Protein AF-A0A523YKT2-F1 (afdb_monomer_lite)

Secondary structure (DSSP, 8-state):
------SSHHHHHHHHHTTS-S-----HHHHHHHHHHTTTT-----S-SS---------TT-HHHHHHHHHHHHHHHHSSHHHHHHIIIIIIHHHHHHH--

pLDDT: mean 92.8, std 6.34, range [53.84, 98.31]

Sequence (101 aa):
ATLRLFKSEAEGALQVANGLADAFIYDEPQVRVNAAKYKDTTIGLFEPLTYEPLAWAIRKGDPDFLNFLNNFLRQVRGDGRWDQLKQKWFVDFVEEMAKKQ

Foldseek 3Di:
DDDDDDPDPVVQLVCQLVVVDVDDDDDQLSLLLSCLQSVVRDHRDRDDPDDDDDDDDDDPPCVVVVVVVVVVVVVCVVPCVVVVVCCVVRPVVSVVSSPPD

Radius of gyration: 17.58 Å; chains: 1; bounding box: 47×23×46 Å

Structure (mmCIF, N/CA/C/O backbone):
data_AF-A0A523YKT2-F1
#
_entry.id   AF-A0A523YKT2-F1
#
loop_
_atom_site.group_PDB
_atom_site.id
_atom_site.type_symbol
_atom_site.label_atom_id
_atom_site.label_alt_id
_atom_site.label_comp_id
_atom_site.label_asym_id
_atom_site.label_entity_id
_atom_site.label_seq_id
_atom_site.pdbx_PDB_ins_code
_atom_site.Cartn_x
_atom_site.Cartn_y
_atom_site.Cartn_z
_atom_site.occupancy
_atom_site.B_iso_or_equiv
_atom_site.auth_seq_id
_atom_site.auth_comp_id
_atom_site.auth_asym_id
_atom_site.auth_atom_id
_atom_site.pdbx_PDB_model_num
ATOM 1 N N . ALA A 1 1 ? 23.687 -6.352 0.428 1.00 74.06 1 ALA A N 1
ATOM 2 C CA . ALA A 1 1 ? 22.777 -5.454 -0.310 1.00 74.06 1 ALA A CA 1
ATOM 3 C C . ALA A 1 1 ? 23.079 -4.012 0.081 1.00 74.06 1 ALA A C 1
ATOM 5 O O . ALA A 1 1 ? 23.413 -3.783 1.240 1.00 74.06 1 ALA A O 1
ATOM 6 N N . THR A 1 2 ? 22.975 -3.068 -0.855 1.00 91.81 2 THR A N 1
ATOM 7 C CA . THR A 1 2 ? 23.144 -1.626 -0.599 1.00 91.81 2 THR A CA 1
ATOM 8 C C . THR A 1 2 ? 21.771 -0.961 -0.621 1.00 91.81 2 THR A C 1
ATOM 10 O O . THR A 1 2 ? 21.062 -1.071 -1.616 1.00 91.81 2 THR A O 1
ATOM 13 N N . LEU A 1 3 ? 21.382 -0.289 0.466 1.00 94.00 3 LEU A N 1
ATOM 14 C CA . LEU A 1 3 ? 20.072 0.359 0.585 1.00 94.00 3 LEU A CA 1
ATOM 15 C C . LEU A 1 3 ? 20.113 1.790 0.032 1.00 94.00 3 LEU A C 1
ATOM 17 O O . LEU A 1 3 ? 20.988 2.574 0.399 1.00 94.00 3 LEU A O 1
ATOM 21 N N . ARG A 1 4 ? 19.139 2.144 -0.814 1.00 94.00 4 ARG A N 1
ATOM 22 C CA . ARG A 1 4 ? 18.930 3.507 -1.326 1.00 94.00 4 ARG A CA 1
ATOM 23 C C . ARG A 1 4 ? 17.506 3.946 -0.999 1.00 94.00 4 ARG A C 1
ATOM 25 O O . ARG A 1 4 ? 16.560 3.236 -1.321 1.00 94.00 4 ARG A O 1
ATOM 32 N N . LEU A 1 5 ? 17.371 5.101 -0.350 1.00 94.81 5 LEU A N 1
ATOM 33 C CA . LEU A 1 5 ? 16.080 5.672 0.028 1.00 94.81 5 LEU A CA 1
ATOM 34 C C . LEU A 1 5 ? 15.707 6.799 -0.932 1.00 94.81 5 LEU A C 1
ATOM 36 O O . LEU A 1 5 ? 16.554 7.613 -1.300 1.00 94.81 5 LEU A O 1
ATOM 40 N N . PHE A 1 6 ? 14.431 6.853 -1.294 1.00 94.06 6 PHE A N 1
ATOM 41 C CA . PHE A 1 6 ? 13.866 7.850 -2.199 1.00 94.06 6 PHE A CA 1
ATOM 42 C C . PHE A 1 6 ? 12.716 8.577 -1.519 1.00 94.06 6 PHE A C 1
ATOM 44 O O . PHE A 1 6 ? 12.120 8.067 -0.569 1.00 94.06 6 PHE A O 1
ATOM 51 N N . LYS A 1 7 ? 12.420 9.790 -1.990 1.00 91.81 7 LYS A N 1
ATOM 52 C CA . LYS A 1 7 ? 11.328 10.591 -1.427 1.00 91.81 7 LYS A CA 1
ATOM 53 C C . LYS A 1 7 ? 9.972 10.151 -1.957 1.00 91.81 7 LYS A C 1
ATOM 55 O O . LYS A 1 7 ? 8.972 10.344 -1.274 1.00 91.81 7 LYS A O 1
ATOM 60 N N . SER A 1 8 ? 9.941 9.581 -3.159 1.00 92.38 8 SER A N 1
ATOM 61 C CA . SER A 1 8 ? 8.728 9.034 -3.754 1.00 92.38 8 SER A CA 1
ATOM 62 C C . SER A 1 8 ? 8.918 7.591 -4.203 1.00 92.38 8 SER A C 1
ATOM 64 O O . SER A 1 8 ? 10.006 7.164 -4.590 1.00 92.38 8 SER A O 1
ATOM 66 N N . GLU A 1 9 ? 7.812 6.857 -4.190 1.00 90.94 9 GLU A N 1
ATOM 67 C CA . GLU A 1 9 ? 7.692 5.515 -4.757 1.00 90.94 9 GLU A CA 1
ATOM 68 C C . GLU A 1 9 ? 8.141 5.480 -6.228 1.00 90.94 9 GLU A C 1
ATOM 70 O O . GLU A 1 9 ? 8.944 4.632 -6.615 1.00 90.94 9 GLU A O 1
ATOM 75 N N . ALA A 1 10 ? 7.692 6.452 -7.032 1.00 90.81 10 ALA A N 1
ATOM 76 C CA . ALA A 1 10 ? 7.997 6.521 -8.459 1.00 90.81 10 ALA A CA 1
ATOM 77 C C . ALA A 1 10 ? 9.503 6.664 -8.743 1.00 90.81 10 ALA A C 1
ATOM 79 O O . ALA A 1 10 ? 10.015 6.026 -9.662 1.00 90.81 10 ALA A O 1
ATOM 80 N N . GLU A 1 11 ? 10.224 7.468 -7.952 1.00 94.12 11 GLU A N 1
ATOM 81 C CA . GLU A 1 11 ? 11.685 7.594 -8.053 1.00 94.12 11 GLU A CA 1
ATOM 82 C C . GLU A 1 11 ? 12.396 6.267 -7.763 1.00 94.12 11 GLU A C 1
ATOM 84 O O . GLU A 1 11 ? 13.357 5.924 -8.456 1.00 94.12 11 GLU A O 1
ATOM 89 N N . GLY A 1 12 ? 11.916 5.524 -6.759 1.00 95.75 12 GLY A N 1
ATOM 90 C CA . GLY A 1 12 ? 12.452 4.216 -6.388 1.00 95.75 12 GLY A CA 1
ATOM 91 C C . GLY A 1 12 ? 12.224 3.167 -7.475 1.00 95.75 12 GLY A C 1
ATOM 92 O O . GLY A 1 12 ? 13.178 2.529 -7.921 1.00 95.75 12 GLY A O 1
ATOM 93 N N . ALA A 1 13 ? 10.988 3.048 -7.966 1.00 95.06 13 ALA A N 1
ATOM 94 C CA . ALA A 1 13 ? 10.633 2.118 -9.037 1.00 95.06 13 ALA A CA 1
ATOM 95 C C . ALA A 1 13 ? 11.417 2.389 -10.336 1.00 95.06 13 ALA A C 1
ATOM 97 O O . ALA A 1 13 ? 11.874 1.454 -10.995 1.00 95.06 13 ALA A O 1
ATOM 98 N N . LEU A 1 14 ? 11.655 3.666 -10.671 1.00 95.62 14 LEU A N 1
ATOM 99 C CA . LEU A 1 14 ? 12.454 4.056 -11.838 1.00 95.62 14 LEU A CA 1
ATOM 100 C C . LEU A 1 14 ? 13.908 3.575 -11.776 1.00 95.62 14 LEU A C 1
ATOM 102 O O . LEU A 1 14 ? 14.513 3.368 -12.826 1.00 95.62 14 LEU A O 1
ATOM 106 N N . GLN A 1 15 ? 14.492 3.390 -10.586 1.00 96.94 15 GLN A N 1
ATOM 107 C CA . GLN A 1 15 ? 15.853 2.851 -10.500 1.00 96.94 15 GLN A CA 1
ATOM 108 C C . GLN A 1 15 ? 15.916 1.423 -11.034 1.00 96.94 15 GLN A C 1
ATOM 110 O O . GLN A 1 15 ? 16.843 1.099 -11.768 1.00 96.94 15 GLN A O 1
ATOM 115 N N . VAL A 1 16 ? 14.928 0.590 -10.703 1.00 96.62 16 VAL A N 1
ATOM 116 C CA . VAL A 1 16 ? 14.866 -0.796 -11.188 1.00 96.62 16 VAL A CA 1
ATOM 117 C C . VAL A 1 16 ? 14.524 -0.819 -12.671 1.00 96.62 16 VAL A C 1
ATOM 119 O O . VAL A 1 16 ? 15.213 -1.476 -13.444 1.00 96.62 16 VAL A O 1
ATOM 122 N N . ALA A 1 17 ? 13.534 -0.027 -13.092 1.00 96.19 17 ALA A N 1
ATOM 123 C CA . ALA A 1 17 ? 13.119 0.042 -14.493 1.00 96.19 17 ALA A CA 1
ATOM 124 C C . ALA A 1 17 ? 14.249 0.468 -15.448 1.00 96.19 17 ALA A C 1
ATOM 126 O O . ALA A 1 17 ? 14.265 0.036 -16.598 1.00 96.19 17 ALA A O 1
ATOM 127 N N . ASN A 1 18 ? 15.198 1.281 -14.966 1.00 96.75 18 ASN A N 1
ATOM 128 C CA . ASN A 1 18 ? 16.375 1.727 -15.716 1.00 96.75 18 ASN A CA 1
ATOM 129 C C . ASN A 1 18 ? 17.629 0.858 -15.481 1.00 96.75 18 ASN A C 1
ATOM 131 O O . ASN A 1 18 ? 18.708 1.221 -15.949 1.00 96.75 18 ASN A O 1
ATOM 135 N N . GLY A 1 19 ? 17.532 -0.243 -14.728 1.00 96.25 19 GLY A N 1
ATOM 136 C CA . GLY A 1 19 ? 18.665 -1.131 -14.428 1.00 96.25 19 GLY A CA 1
ATOM 137 C C . GLY A 1 19 ? 19.716 -0.543 -13.474 1.00 96.25 19 GLY A C 1
ATOM 138 O O . GLY A 1 19 ? 20.845 -1.020 -13.426 1.00 96.25 19 GLY A O 1
ATOM 139 N N . LEU A 1 20 ? 19.370 0.502 -12.718 1.00 96.69 20 LEU A N 1
ATOM 140 C CA . LEU A 1 20 ? 20.239 1.165 -11.734 1.00 96.69 20 LEU A CA 1
ATOM 141 C C . LEU A 1 20 ? 20.146 0.550 -10.325 1.00 96.69 20 LEU A C 1
ATOM 143 O O . LEU A 1 20 ? 20.919 0.922 -9.437 1.00 96.69 20 LEU A O 1
ATOM 147 N N . ALA A 1 21 ? 19.172 -0.329 -10.094 1.00 96.81 21 ALA A N 1
ATOM 148 C CA . ALA A 1 21 ? 18.989 -1.093 -8.865 1.00 96.81 21 ALA A CA 1
ATOM 149 C C . ALA A 1 21 ? 18.423 -2.480 -9.187 1.00 96.81 21 ALA A C 1
ATOM 151 O O . ALA A 1 21 ? 17.650 -2.623 -10.131 1.00 96.81 21 ALA A O 1
ATOM 152 N N . ASP A 1 22 ? 18.765 -3.478 -8.371 1.00 96.25 22 ASP A N 1
ATOM 153 C CA . ASP A 1 22 ? 18.319 -4.862 -8.582 1.00 96.25 22 ASP A CA 1
ATOM 154 C C . ASP A 1 22 ? 16.858 -5.092 -8.163 1.00 96.25 22 ASP A C 1
ATOM 156 O O . ASP A 1 22 ? 16.171 -5.938 -8.729 1.00 96.25 22 ASP A O 1
ATOM 160 N N . ALA A 1 23 ? 16.378 -4.361 -7.150 1.00 95.62 23 ALA A 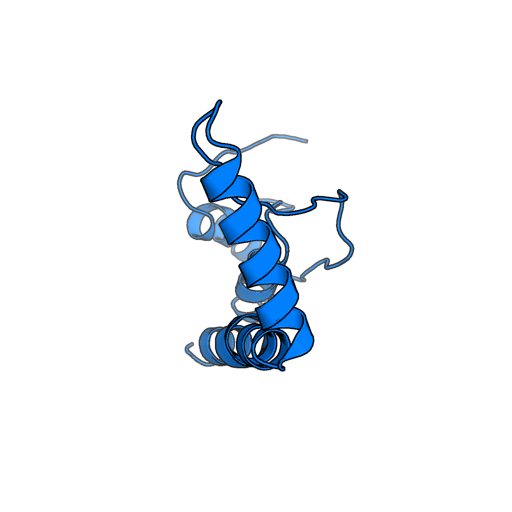N 1
ATOM 161 C CA . ALA A 1 23 ? 15.036 -4.525 -6.598 1.00 95.62 23 ALA A CA 1
ATOM 162 C C . ALA A 1 23 ? 14.507 -3.241 -5.946 1.00 95.62 23 ALA A C 1
ATOM 164 O O . ALA A 1 23 ? 15.266 -2.409 -5.442 1.00 95.62 23 ALA A O 1
ATOM 165 N N . PHE A 1 24 ? 13.180 -3.126 -5.917 1.00 95.62 24 PHE A N 1
ATOM 166 C CA . PHE A 1 24 ? 12.421 -2.093 -5.220 1.00 95.62 24 PHE A CA 1
ATOM 167 C C . PHE A 1 24 ? 11.415 -2.788 -4.298 1.00 95.62 24 PHE A C 1
ATOM 169 O O . PHE A 1 24 ? 10.708 -3.692 -4.735 1.00 95.62 24 PHE A O 1
ATOM 176 N N . ILE A 1 25 ? 11.388 -2.393 -3.024 1.00 94.81 25 ILE A N 1
ATOM 177 C CA . ILE A 1 25 ? 10.511 -2.973 -1.999 1.00 94.81 25 ILE A CA 1
ATOM 178 C C . ILE A 1 25 ? 9.522 -1.897 -1.565 1.00 94.81 25 ILE A C 1
ATOM 180 O O . ILE A 1 25 ? 9.937 -0.805 -1.168 1.00 94.81 25 ILE A O 1
ATOM 184 N N . TYR A 1 26 ? 8.232 -2.212 -1.652 1.00 94.50 26 TYR A N 1
ATOM 185 C CA . TYR A 1 26 ? 7.138 -1.325 -1.270 1.00 94.50 26 TYR A CA 1
ATOM 186 C C . TYR A 1 26 ? 5.841 -2.119 -1.069 1.00 94.50 26 TYR A C 1
ATOM 188 O O . TYR A 1 26 ? 5.803 -3.317 -1.358 1.00 94.50 26 TYR A O 1
ATOM 196 N N . ASP A 1 27 ? 4.788 -1.439 -0.620 1.00 92.56 27 ASP A N 1
ATOM 197 C CA . ASP A 1 27 ? 3.440 -1.992 -0.489 1.00 92.56 27 ASP A CA 1
ATOM 198 C C . ASP A 1 27 ? 2.953 -2.604 -1.817 1.00 92.56 27 ASP A C 1
ATOM 200 O O . ASP A 1 27 ? 3.143 -2.048 -2.905 1.00 92.56 27 ASP A O 1
ATOM 204 N N . GLU A 1 28 ? 2.310 -3.769 -1.729 1.00 91.50 28 GLU A N 1
ATOM 205 C CA . GLU A 1 28 ? 1.970 -4.601 -2.890 1.00 91.50 28 GLU A CA 1
ATOM 206 C C . GLU A 1 28 ? 1.138 -3.890 -3.978 1.00 91.50 28 GLU A C 1
ATOM 208 O O . GLU A 1 28 ? 1.490 -4.037 -5.155 1.00 91.50 28 GLU A O 1
ATOM 213 N N . PRO A 1 29 ? 0.099 -3.088 -3.664 1.00 88.31 29 PRO A N 1
ATOM 214 C CA . PRO A 1 29 ? -0.711 -2.450 -4.704 1.00 88.31 29 PRO A CA 1
ATOM 215 C C . PRO A 1 29 ? 0.117 -1.533 -5.614 1.00 88.31 29 PRO A C 1
ATOM 217 O O . PRO A 1 29 ? -0.072 -1.491 -6.829 1.00 88.31 29 PRO A O 1
ATOM 220 N N . GLN A 1 30 ? 1.086 -0.833 -5.039 1.00 89.88 30 GLN A N 1
ATOM 221 C CA . GLN A 1 30 ? 2.009 0.053 -5.732 1.00 89.88 30 GLN A CA 1
ATOM 222 C C . GLN A 1 30 ? 3.035 -0.739 -6.542 1.00 89.88 30 GLN A C 1
ATOM 224 O O . GLN A 1 30 ? 3.354 -0.367 -7.673 1.00 89.88 30 GLN A O 1
ATOM 229 N N . VAL A 1 31 ? 3.520 -1.870 -6.019 1.00 92.94 31 VAL A N 1
ATOM 230 C CA . VAL A 1 31 ? 4.352 -2.800 -6.800 1.00 92.94 31 VAL A CA 1
ATOM 231 C C . VAL A 1 31 ? 3.585 -3.279 -8.034 1.00 92.94 31 VAL A C 1
ATOM 233 O O . VAL A 1 31 ? 4.149 -3.296 -9.126 1.00 92.94 31 VAL A O 1
ATOM 236 N N . ARG A 1 32 ? 2.288 -3.583 -7.909 1.00 91.19 32 ARG A N 1
ATOM 237 C CA . ARG A 1 32 ? 1.430 -3.974 -9.036 1.00 91.19 32 ARG A CA 1
ATOM 238 C C . ARG A 1 32 ? 1.274 -2.864 -10.072 1.00 91.19 32 ARG A C 1
ATOM 240 O O . ARG A 1 32 ? 1.413 -3.136 -11.263 1.00 91.19 32 ARG A O 1
ATOM 247 N N . VAL A 1 33 ? 1.051 -1.624 -9.636 1.00 89.94 33 VAL A N 1
ATOM 248 C CA . VAL A 1 33 ? 0.985 -0.459 -10.535 1.00 89.94 33 VAL A CA 1
ATOM 249 C C . VAL A 1 33 ? 2.314 -0.256 -11.271 1.00 89.94 33 VAL A C 1
ATOM 251 O O . VAL A 1 33 ? 2.317 -0.116 -12.493 1.00 89.94 33 VAL A O 1
ATOM 254 N N . ASN A 1 34 ? 3.451 -0.287 -10.569 1.00 92.00 34 ASN A N 1
ATOM 255 C CA . ASN A 1 34 ? 4.762 -0.085 -11.193 1.00 92.00 34 ASN A CA 1
ATOM 256 C C . ASN A 1 34 ? 5.167 -1.239 -12.115 1.00 92.00 34 ASN A C 1
ATOM 258 O O . ASN A 1 34 ? 5.700 -0.981 -13.189 1.00 92.00 34 ASN A O 1
ATOM 262 N N . ALA A 1 35 ? 4.887 -2.489 -11.742 1.00 91.19 35 ALA A N 1
ATOM 263 C CA . ALA A 1 35 ? 5.152 -3.648 -12.590 1.00 91.19 35 ALA A CA 1
ATOM 264 C C . ALA A 1 35 ? 4.304 -3.617 -13.869 1.00 91.19 35 ALA A C 1
ATOM 266 O O . ALA A 1 35 ? 4.799 -3.940 -14.944 1.00 91.19 35 ALA A O 1
ATOM 267 N N . ALA A 1 36 ? 3.042 -3.184 -13.779 1.00 89.19 36 ALA A N 1
ATOM 268 C CA . ALA A 1 36 ? 2.206 -2.992 -14.960 1.00 89.19 36 ALA A CA 1
ATOM 269 C C . ALA A 1 36 ? 2.730 -1.850 -15.849 1.00 89.19 36 ALA A C 1
ATOM 271 O O . ALA A 1 36 ? 2.735 -1.972 -17.074 1.00 89.19 36 ALA A O 1
ATOM 272 N N . LYS A 1 37 ? 3.211 -0.765 -15.230 1.00 88.81 37 LYS A N 1
ATOM 273 C CA . LYS A 1 37 ? 3.773 0.400 -15.921 1.00 88.81 37 LYS A CA 1
ATOM 274 C C . LYS A 1 37 ? 5.103 0.104 -16.622 1.00 88.81 37 LYS A C 1
ATOM 276 O O . LYS A 1 37 ? 5.302 0.537 -17.750 1.00 88.81 37 LYS A O 1
ATOM 281 N N . TYR A 1 38 ? 6.009 -0.628 -15.981 1.00 92.25 38 TYR A N 1
ATOM 282 C CA . TYR A 1 38 ? 7.340 -0.955 -16.505 1.00 92.25 38 TYR A CA 1
ATOM 283 C C . TYR A 1 38 ? 7.444 -2.438 -16.895 1.00 92.25 38 TYR A C 1
ATOM 285 O O . TYR A 1 38 ? 8.462 -3.085 -16.648 1.00 92.25 38 TYR A O 1
ATOM 293 N N . LYS A 1 39 ? 6.380 -2.991 -17.489 1.00 91.88 39 LYS A N 1
ATOM 294 C CA . LYS A 1 39 ? 6.242 -4.426 -17.809 1.00 91.88 39 LYS A CA 1
ATOM 295 C C . LYS A 1 39 ? 7.326 -4.983 -18.739 1.00 91.88 39 LYS A C 1
ATOM 297 O O . LYS A 1 39 ? 7.574 -6.182 -18.732 1.00 91.88 39 LYS A O 1
ATOM 302 N N . ASP A 1 40 ? 7.952 -4.119 -19.538 1.00 93.88 40 ASP A N 1
ATOM 303 C CA . ASP A 1 40 ? 8.982 -4.518 -20.502 1.00 93.88 40 ASP A CA 1
ATOM 304 C C . ASP A 1 40 ? 10.375 -4.630 -19.861 1.00 93.88 40 ASP A C 1
ATOM 306 O O . ASP A 1 40 ? 11.258 -5.280 -20.416 1.00 93.88 40 ASP A O 1
ATOM 310 N N . THR A 1 41 ? 10.589 -4.004 -18.697 1.00 96.19 41 THR A N 1
ATOM 311 C CA . THR A 1 41 ? 11.901 -3.951 -18.025 1.00 96.19 41 THR A CA 1
ATOM 312 C C . THR A 1 41 ? 11.890 -4.503 -16.605 1.00 96.19 41 THR A C 1
ATOM 314 O O . THR A 1 41 ? 12.952 -4.709 -16.020 1.00 96.19 41 THR A O 1
ATOM 317 N N . THR A 1 42 ? 10.713 -4.767 -16.037 1.00 95.38 42 THR A N 1
ATOM 318 C CA . THR A 1 42 ? 10.555 -5.229 -14.655 1.00 95.38 42 THR A CA 1
ATOM 319 C C . THR A 1 42 ? 9.533 -6.353 -14.549 1.00 95.38 42 THR A C 1
ATOM 321 O O . THR A 1 42 ? 8.652 -6.503 -15.393 1.00 95.38 42 THR A O 1
ATOM 324 N N . ILE A 1 43 ? 9.636 -7.127 -13.469 1.00 95.12 43 ILE A N 1
ATOM 325 C CA . ILE A 1 43 ? 8.616 -8.089 -13.053 1.00 95.12 43 ILE A CA 1
ATOM 326 C C . ILE A 1 43 ? 8.138 -7.744 -11.643 1.00 95.12 43 ILE A C 1
ATOM 328 O O . ILE A 1 43 ? 8.923 -7.311 -10.799 1.00 95.12 43 ILE A O 1
ATOM 332 N N . GLY A 1 44 ? 6.847 -7.943 -11.382 1.00 94.00 44 GLY A N 1
ATOM 333 C CA . GLY A 1 44 ? 6.280 -7.823 -10.042 1.00 94.00 44 GLY A CA 1
ATOM 334 C C . GLY A 1 44 ? 6.343 -9.156 -9.301 1.00 94.00 44 GLY A C 1
ATOM 335 O O . GLY A 1 44 ? 5.907 -10.177 -9.833 1.00 94.00 44 GLY A O 1
ATOM 336 N N . LEU A 1 45 ? 6.851 -9.143 -8.069 1.00 94.94 45 LEU A N 1
ATOM 337 C CA . LEU A 1 45 ? 6.720 -10.258 -7.131 1.00 94.94 45 LEU A CA 1
ATOM 338 C C . LEU A 1 45 ? 5.589 -9.920 -6.158 1.00 94.94 45 LEU A C 1
ATOM 340 O O . LEU A 1 45 ? 5.683 -8.941 -5.423 1.00 94.94 45 LEU A O 1
ATOM 344 N N . PHE A 1 46 ? 4.505 -10.696 -6.199 1.00 91.81 46 PHE A N 1
ATOM 345 C CA . PHE A 1 46 ? 3.267 -10.382 -5.468 1.00 91.81 46 PHE A CA 1
ATOM 346 C C . PHE A 1 46 ? 3.050 -11.234 -4.217 1.00 91.81 46 PHE A C 1
ATOM 348 O O . PHE A 1 46 ? 2.053 -11.048 -3.527 1.00 91.81 46 PHE A O 1
ATOM 355 N N . GLU A 1 47 ? 3.950 -12.175 -3.929 1.00 93.19 47 GLU A N 1
ATOM 356 C CA . GLU A 1 47 ? 3.949 -12.859 -2.639 1.00 93.19 47 GLU A CA 1
ATOM 357 C C . GLU A 1 47 ? 4.421 -11.869 -1.561 1.00 93.19 47 GLU A C 1
ATOM 359 O O . GLU A 1 47 ? 5.538 -11.353 -1.669 1.00 93.19 47 GLU A O 1
ATOM 364 N N . PRO A 1 48 ? 3.588 -11.549 -0.552 1.00 90.25 48 PRO A N 1
ATOM 365 C CA . PRO A 1 48 ? 3.965 -10.582 0.469 1.00 90.25 48 PRO A CA 1
ATOM 366 C C . PRO A 1 48 ? 5.170 -11.060 1.281 1.00 90.25 48 PRO A C 1
ATOM 368 O O . PRO A 1 48 ? 5.217 -12.202 1.733 1.00 90.25 48 PRO A O 1
ATOM 371 N N . LEU A 1 49 ? 6.118 -10.155 1.528 1.00 91.94 49 LEU A N 1
ATOM 372 C CA . LEU A 1 49 ? 7.265 -10.418 2.407 1.00 91.94 49 LEU A CA 1
ATOM 373 C C . LEU A 1 49 ? 6.867 -10.432 3.891 1.00 91.94 49 LEU A C 1
ATOM 375 O O . LEU A 1 49 ? 7.547 -11.031 4.724 1.00 91.94 49 LEU A O 1
ATOM 379 N N . THR A 1 50 ? 5.781 -9.738 4.222 1.00 92.25 50 THR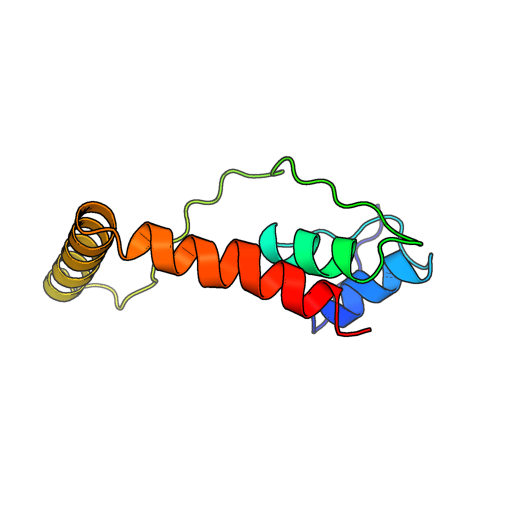 A N 1
ATOM 380 C CA . THR A 1 50 ? 5.293 -9.489 5.577 1.00 92.25 50 THR A CA 1
ATOM 381 C C . THR A 1 50 ? 3.772 -9.637 5.624 1.00 92.25 50 THR A C 1
ATOM 383 O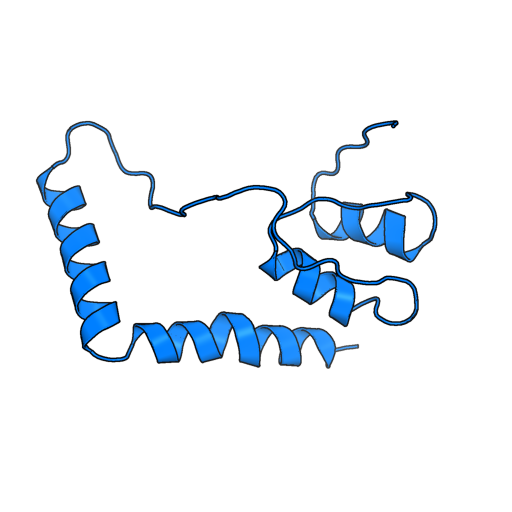 O . THR A 1 50 ? 3.071 -9.470 4.626 1.00 92.25 50 THR A O 1
ATOM 386 N N . TYR A 1 51 ? 3.244 -9.966 6.807 1.00 90.81 51 TYR A N 1
ATOM 387 C CA . TYR A 1 51 ? 1.809 -9.896 7.076 1.00 90.81 51 TYR A CA 1
ATOM 388 C C . TYR A 1 51 ? 1.476 -8.559 7.743 1.00 90.81 51 TYR A C 1
ATOM 390 O O . TYR A 1 51 ? 1.863 -8.321 8.889 1.00 90.81 51 TYR A O 1
ATOM 398 N N . GLU A 1 52 ? 0.752 -7.700 7.025 1.00 89.31 52 GLU A N 1
ATOM 399 C CA . GLU A 1 52 ? 0.528 -6.300 7.401 1.00 89.31 52 GLU A CA 1
ATOM 400 C C . GLU A 1 52 ? -0.970 -5.965 7.443 1.00 89.31 52 GLU A C 1
ATOM 402 O O . GLU A 1 52 ? -1.545 -5.464 6.474 1.00 89.31 52 GLU A O 1
ATOM 407 N N . PRO A 1 53 ? -1.660 -6.251 8.561 1.00 89.94 53 PRO A N 1
ATOM 408 C CA . PRO A 1 53 ? -3.047 -5.843 8.713 1.00 89.94 53 PRO A CA 1
ATOM 409 C C . PRO A 1 53 ? -3.140 -4.313 8.800 1.00 89.94 53 PRO A C 1
ATOM 411 O O . PRO A 1 53 ? -2.709 -3.701 9.778 1.00 89.94 53 PRO A O 1
ATOM 414 N N . LEU A 1 54 ? -3.738 -3.695 7.780 1.00 91.00 54 LEU A N 1
ATOM 415 C CA . LEU A 1 54 ? -3.956 -2.250 7.733 1.00 91.00 54 LEU A CA 1
ATOM 416 C C . LEU A 1 54 ? -5.108 -1.826 8.652 1.00 91.00 54 LEU A C 1
ATOM 418 O O . LEU A 1 54 ? -6.167 -2.457 8.696 1.00 91.00 54 LEU A O 1
ATOM 422 N N . ALA A 1 55 ? -4.908 -0.712 9.353 1.00 94.56 55 ALA A N 1
ATOM 423 C CA . ALA A 1 55 ? -5.886 -0.120 10.254 1.00 94.56 55 ALA A CA 1
ATOM 424 C C . ALA A 1 55 ? -5.820 1.410 10.207 1.00 94.56 55 ALA A C 1
ATOM 426 O O . ALA A 1 55 ? -4.828 2.001 9.779 1.00 94.56 55 ALA A O 1
ATOM 427 N N . TRP A 1 56 ? -6.876 2.061 10.689 1.00 95.44 56 TRP A N 1
ATOM 428 C CA . TRP A 1 56 ? -6.862 3.504 10.897 1.00 95.44 56 TRP A CA 1
ATOM 429 C C . TRP A 1 56 ? -6.199 3.850 12.227 1.00 95.44 56 TRP A C 1
ATOM 431 O O . TRP A 1 56 ? -6.609 3.366 13.282 1.00 95.44 56 TRP A O 1
ATOM 441 N N . ALA A 1 57 ? -5.202 4.732 12.182 1.00 96.50 57 ALA A N 1
ATOM 442 C CA . ALA A 1 57 ? -4.666 5.357 13.380 1.00 96.50 57 ALA A CA 1
ATOM 443 C C . ALA A 1 57 ? -5.632 6.450 13.859 1.00 96.50 57 ALA A C 1
ATOM 445 O O . ALA A 1 57 ? -5.987 7.353 13.102 1.00 96.50 57 ALA A O 1
ATOM 446 N N . ILE A 1 58 ? -6.045 6.375 15.124 1.00 97.31 58 ILE A N 1
ATOM 447 C CA . ILE A 1 58 ? -6.930 7.360 15.757 1.00 97.31 58 ILE A CA 1
ATOM 448 C C . ILE A 1 58 ? -6.288 7.946 17.015 1.00 97.31 58 ILE A C 1
ATOM 450 O O . ILE A 1 58 ? -5.281 7.441 17.519 1.00 97.31 58 ILE A O 1
ATOM 454 N N . ARG A 1 59 ? -6.885 9.014 17.553 1.00 97.81 59 ARG A N 1
ATOM 455 C CA . ARG A 1 59 ? -6.455 9.604 18.824 1.00 97.81 59 ARG A CA 1
ATOM 456 C C . ARG A 1 59 ? -6.577 8.577 19.955 1.00 97.81 59 ARG A C 1
ATOM 458 O O . ARG A 1 59 ? -7.587 7.893 20.091 1.00 97.81 59 ARG A O 1
ATOM 465 N N . LYS A 1 60 ? -5.553 8.504 20.807 1.00 97.81 60 LYS A N 1
ATOM 466 C CA . LYS A 1 60 ? -5.588 7.674 22.016 1.00 97.81 60 LYS A CA 1
ATOM 467 C C . LYS A 1 60 ? -6.688 8.163 22.968 1.00 97.81 60 LYS A C 1
ATOM 469 O O . LYS A 1 60 ? -6.796 9.363 23.202 1.00 97.81 60 LYS A O 1
ATOM 474 N N . GLY A 1 61 ? -7.431 7.228 23.562 1.00 97.81 61 GLY A N 1
ATOM 475 C CA . GLY A 1 61 ? -8.457 7.526 24.570 1.00 97.81 61 GLY A CA 1
ATOM 476 C C . GLY A 1 61 ? -9.851 7.823 24.013 1.00 97.81 61 GLY A C 1
ATOM 477 O O . GLY A 1 61 ? -10.674 8.340 24.756 1.00 97.81 61 GLY A O 1
ATOM 478 N N . ASP A 1 62 ? -10.120 7.491 22.747 1.00 98.19 62 ASP A N 1
ATOM 479 C CA . ASP A 1 62 ? -11.421 7.703 22.097 1.00 98.19 62 ASP A CA 1
ATOM 480 C C . ASP A 1 62 ? -12.094 6.360 21.721 1.00 98.19 62 ASP A C 1
ATOM 482 O O . ASP A 1 62 ? -12.036 5.919 20.566 1.00 98.19 62 ASP A O 1
ATOM 486 N N . PRO A 1 63 ? -12.659 5.631 22.705 1.00 97.62 63 PRO A N 1
ATOM 487 C CA . PRO A 1 63 ? -13.267 4.323 22.463 1.00 97.62 63 PRO A CA 1
ATOM 488 C C . PRO A 1 63 ? -14.554 4.413 21.633 1.00 97.62 63 PRO A C 1
ATOM 490 O O . PRO A 1 63 ? -14.857 3.483 20.884 1.00 97.62 63 PRO A O 1
ATOM 493 N N . ASP A 1 64 ? -15.293 5.519 21.722 1.00 98.31 64 ASP A N 1
ATOM 494 C CA . ASP A 1 64 ? -16.537 5.708 20.974 1.00 98.31 64 ASP A CA 1
ATOM 495 C C . ASP A 1 64 ? -16.254 5.852 19.479 1.00 98.31 64 ASP A C 1
ATOM 497 O O . ASP A 1 64 ? -16.883 5.172 18.661 1.00 98.31 64 ASP A O 1
ATOM 501 N N . PHE A 1 65 ? -15.246 6.647 19.106 1.00 98.31 65 PHE A N 1
ATOM 502 C CA . PHE A 1 65 ? -14.848 6.771 17.709 1.00 98.31 65 PHE A CA 1
ATOM 503 C C . PHE A 1 65 ? -14.248 5.473 17.159 1.00 98.31 65 PHE A C 1
ATOM 505 O O . PHE A 1 65 ? -14.562 5.073 16.034 1.00 98.31 65 PHE A O 1
ATOM 512 N N . LEU A 1 66 ? -13.454 4.755 17.964 1.00 98.31 66 LEU A N 1
ATOM 513 C CA . LEU A 1 66 ? -12.962 3.425 17.594 1.00 98.31 66 LEU A CA 1
ATOM 514 C C . LEU A 1 66 ? -14.117 2.465 17.280 1.00 98.31 66 LEU A C 1
ATOM 516 O O . LEU A 1 66 ? -14.103 1.768 16.262 1.00 98.31 66 LEU A O 1
ATOM 520 N N . ASN A 1 67 ? -15.129 2.438 18.148 1.00 98.19 67 ASN A N 1
ATOM 521 C CA . ASN A 1 67 ? -16.303 1.589 17.978 1.00 98.19 67 ASN A CA 1
ATOM 522 C C . ASN A 1 67 ? -17.103 1.981 16.738 1.00 98.19 67 ASN A C 1
ATOM 524 O O . ASN A 1 67 ? -17.492 1.100 15.968 1.00 98.19 67 ASN A O 1
ATOM 528 N N . PHE A 1 68 ? -17.299 3.279 16.506 1.00 98.25 68 PHE A N 1
ATOM 529 C CA . PHE A 1 68 ? -17.948 3.787 15.302 1.00 98.25 68 PHE A CA 1
ATOM 530 C C . PHE A 1 68 ? -17.246 3.293 14.029 1.00 98.25 68 PHE A C 1
ATOM 532 O O . PHE A 1 68 ? -17.890 2.686 13.172 1.00 98.25 68 PHE A O 1
ATOM 539 N N . LEU A 1 69 ? -15.926 3.473 13.929 1.00 98.00 69 LEU A N 1
ATOM 540 C CA . LEU A 1 69 ? -15.139 3.057 12.765 1.00 98.00 69 LEU A CA 1
ATOM 541 C C . LEU A 1 69 ? -15.174 1.539 12.543 1.00 98.00 69 LEU A C 1
ATOM 543 O O . LEU A 1 69 ? -15.371 1.074 11.418 1.00 98.00 69 LEU A O 1
ATOM 547 N N . ASN A 1 70 ? -15.046 0.754 13.613 1.00 97.44 70 ASN A N 1
ATOM 548 C CA . ASN A 1 70 ? -15.111 -0.704 13.529 1.00 97.44 70 ASN A CA 1
ATOM 549 C C . ASN A 1 70 ? -16.505 -1.201 13.114 1.00 97.44 70 ASN A C 1
ATOM 551 O O . ASN A 1 70 ? -16.618 -2.156 12.342 1.00 97.44 70 ASN A O 1
ATOM 555 N N . ASN A 1 71 ? -17.572 -0.560 13.600 1.00 97.81 71 ASN A N 1
ATOM 556 C CA . ASN A 1 71 ? -18.942 -0.861 13.186 1.00 97.81 71 ASN A CA 1
ATOM 557 C C . ASN A 1 71 ? -19.172 -0.489 11.714 1.00 97.81 71 ASN A C 1
ATOM 559 O O . ASN A 1 71 ? -19.748 -1.284 10.973 1.00 97.81 71 ASN A O 1
ATOM 563 N N . PHE A 1 72 ? -18.672 0.669 11.274 1.00 97.00 72 PHE A N 1
ATOM 564 C CA . PHE A 1 72 ? -18.725 1.091 9.875 1.00 97.00 72 PHE A CA 1
ATOM 565 C C . PHE A 1 72 ? -18.031 0.079 8.954 1.00 97.00 72 PHE A C 1
ATOM 567 O O . PHE A 1 72 ? -18.628 -0.359 7.972 1.00 97.00 72 PHE A O 1
ATOM 574 N N . LEU A 1 73 ? -16.817 -0.368 9.297 1.00 96.06 73 LEU A N 1
ATOM 575 C CA . LEU A 1 73 ? -16.106 -1.390 8.519 1.00 96.06 73 LEU A CA 1
ATOM 576 C C . LEU A 1 73 ? -16.879 -2.710 8.447 1.00 96.06 73 LEU A C 1
ATOM 578 O O . LEU A 1 73 ? -16.937 -3.326 7.382 1.00 96.06 73 LEU A O 1
ATOM 582 N N . ARG A 1 74 ? -17.498 -3.141 9.554 1.00 96.50 74 ARG A N 1
ATOM 583 C CA . ARG A 1 74 ? -18.350 -4.340 9.563 1.00 96.50 74 ARG A CA 1
ATOM 584 C C . ARG A 1 74 ? -19.566 -4.181 8.651 1.00 96.50 74 ARG A C 1
ATOM 586 O O . ARG A 1 74 ? -19.862 -5.100 7.894 1.00 96.50 74 ARG A O 1
ATOM 593 N N . GLN A 1 75 ? -20.224 -3.024 8.673 1.00 97.75 75 GLN A N 1
ATOM 594 C CA . GLN A 1 75 ? -21.374 -2.749 7.812 1.00 97.75 75 GLN A CA 1
ATOM 595 C C . GLN A 1 75 ? -20.987 -2.746 6.327 1.00 97.75 75 GLN A C 1
ATOM 597 O O . GLN A 1 75 ? -21.591 -3.475 5.549 1.00 97.75 75 GLN A O 1
ATOM 602 N N . VAL A 1 76 ? -19.938 -2.006 5.951 1.00 97.12 76 VAL A N 1
ATOM 603 C CA . VAL A 1 76 ? -19.437 -1.913 4.564 1.00 97.12 76 VAL A CA 1
ATOM 604 C C . VAL A 1 76 ? -19.054 -3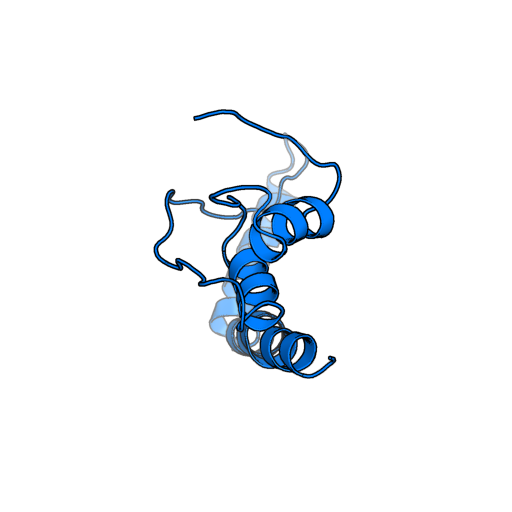.285 3.998 1.00 97.12 76 VAL A C 1
ATOM 606 O O . VAL A 1 76 ? -19.222 -3.542 2.807 1.00 97.12 76 VAL A O 1
ATOM 609 N N . ARG A 1 77 ? -18.536 -4.186 4.844 1.00 95.19 77 ARG A N 1
ATOM 610 C CA . ARG A 1 77 ? -18.238 -5.575 4.460 1.00 95.19 77 ARG A CA 1
ATOM 611 C C . ARG A 1 77 ? -19.488 -6.435 4.296 1.00 95.19 77 ARG A C 1
ATOM 613 O O . ARG A 1 77 ? -19.473 -7.341 3.474 1.00 95.19 77 ARG A O 1
ATOM 620 N N . GLY A 1 78 ? -20.538 -6.172 5.069 1.00 96.62 78 GLY A N 1
ATOM 621 C CA . GLY A 1 78 ? -21.789 -6.931 5.025 1.00 96.62 78 GLY A CA 1
ATOM 622 C C . GLY A 1 78 ? -22.771 -6.482 3.942 1.00 96.62 78 GLY A C 1
ATOM 623 O O . GLY A 1 78 ? -23.640 -7.261 3.569 1.00 96.62 78 GLY A O 1
ATOM 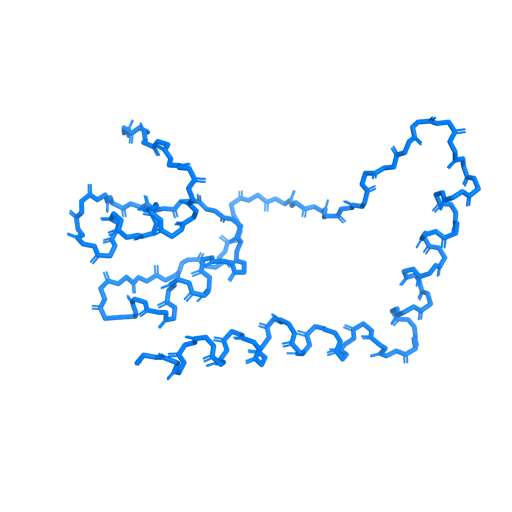624 N N . ASP A 1 79 ? -22.648 -5.253 3.436 1.00 96.81 79 ASP A N 1
ATOM 625 C CA . ASP A 1 79 ? -23.604 -4.659 2.488 1.00 96.81 79 ASP A CA 1
ATOM 626 C C . ASP A 1 79 ? -23.104 -4.582 1.032 1.00 96.81 79 ASP A C 1
ATOM 628 O O . ASP A 1 79 ? -23.766 -4.002 0.173 1.00 96.81 79 ASP A O 1
ATOM 632 N N . GLY A 1 80 ? -21.943 -5.179 0.741 1.00 95.56 80 GLY A N 1
ATOM 633 C CA . GLY A 1 80 ? -21.374 -5.274 -0.608 1.00 95.56 80 GLY A CA 1
ATOM 634 C C . GLY A 1 80 ? -20.574 -4.051 -1.067 1.00 95.56 80 GLY A C 1
ATOM 635 O O . GLY A 1 80 ? -19.859 -4.135 -2.069 1.00 95.56 80 GLY A O 1
ATOM 636 N N . ARG A 1 81 ? -20.594 -2.929 -0.330 1.00 97.06 81 ARG A N 1
ATOM 637 C CA . ARG A 1 81 ? -19.761 -1.756 -0.664 1.00 97.06 81 ARG A CA 1
ATOM 638 C C . ARG A 1 81 ? -18.270 -2.072 -0.614 1.00 97.06 81 ARG A C 1
ATOM 640 O O . ARG A 1 81 ? -17.503 -1.513 -1.392 1.00 97.06 81 ARG A O 1
ATOM 647 N N . TRP A 1 82 ? -17.850 -2.975 0.272 1.00 95.56 82 TRP A N 1
ATOM 648 C CA . TRP A 1 82 ? -16.460 -3.428 0.347 1.00 95.56 82 TRP A CA 1
ATOM 649 C C . TRP A 1 82 ? -15.959 -3.999 -0.982 1.00 95.56 82 TRP A C 1
ATOM 651 O O . TRP A 1 82 ? -14.869 -3.651 -1.432 1.00 95.56 82 TRP A O 1
ATOM 661 N N . ASP A 1 83 ? -16.759 -4.842 -1.633 1.00 96.12 83 ASP A N 1
ATOM 662 C CA . ASP A 1 83 ? -16.370 -5.462 -2.898 1.00 96.12 83 ASP A CA 1
ATOM 663 C C . ASP A 1 83 ? -16.367 -4.450 -4.045 1.00 96.12 83 ASP A C 1
ATOM 665 O O . ASP A 1 83 ? -15.429 -4.440 -4.839 1.00 96.12 83 ASP A O 1
ATOM 669 N N . GLN A 1 84 ? -17.329 -3.523 -4.068 1.00 97.06 84 GLN A N 1
ATOM 670 C CA . GLN A 1 84 ? -17.346 -2.416 -5.032 1.00 97.06 84 GLN A CA 1
ATOM 671 C C . GLN A 1 84 ? -16.104 -1.521 -4.903 1.00 97.06 84 GLN A C 1
ATOM 673 O O . GLN A 1 84 ? -15.498 -1.140 -5.904 1.00 97.06 84 GLN A O 1
ATOM 678 N N . LEU A 1 85 ? -15.698 -1.199 -3.669 1.00 95.38 85 LEU A N 1
ATOM 679 C CA . LEU A 1 85 ? -14.495 -0.409 -3.409 1.00 95.38 85 LEU A CA 1
ATOM 680 C C . LEU A 1 85 ? -13.227 -1.161 -3.821 1.00 95.38 85 LEU A C 1
ATOM 682 O O . LEU A 1 85 ? -12.345 -0.556 -4.430 1.00 95.38 85 LEU A O 1
ATOM 686 N N . LYS A 1 86 ? -13.142 -2.466 -3.529 1.00 92.56 86 LYS A N 1
ATOM 687 C CA . LYS A 1 86 ? -12.015 -3.295 -3.973 1.00 92.56 86 LYS A CA 1
ATOM 688 C C . LYS A 1 86 ? -11.910 -3.335 -5.493 1.00 92.56 86 LYS A C 1
ATOM 690 O O . LYS A 1 86 ? -10.830 -3.085 -6.013 1.00 92.56 86 LYS A O 1
ATOM 695 N N . GLN A 1 87 ? -13.016 -3.598 -6.191 1.00 95.38 87 GLN A N 1
ATOM 696 C CA . GLN A 1 87 ? -13.039 -3.640 -7.653 1.00 95.38 87 GLN A CA 1
ATOM 697 C C . GLN A 1 87 ? -12.536 -2.319 -8.240 1.00 95.38 87 GLN A C 1
ATOM 699 O O . GLN A 1 87 ? -11.583 -2.304 -9.015 1.00 95.38 87 GLN A O 1
ATOM 704 N N . LYS A 1 88 ? -13.099 -1.200 -7.777 1.00 94.56 88 LYS A N 1
ATOM 705 C CA . LYS A 1 88 ? -12.737 0.126 -8.275 1.00 94.56 88 LYS A C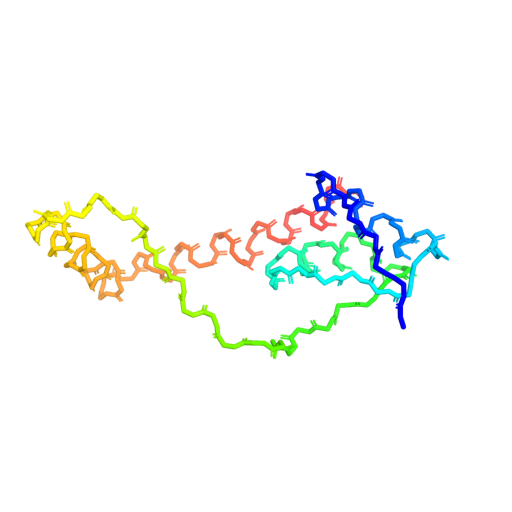A 1
ATOM 706 C C . LYS A 1 88 ? -11.254 0.451 -8.081 1.00 94.56 88 LYS A C 1
ATOM 708 O O . LYS A 1 88 ? -10.607 0.941 -9.000 1.00 94.56 88 LYS A O 1
ATOM 713 N N . TRP A 1 89 ? -10.721 0.240 -6.876 1.00 90.75 89 TRP A N 1
ATOM 714 C CA . TRP A 1 89 ? -9.404 0.775 -6.508 1.00 90.75 89 TRP A CA 1
ATOM 715 C C . TRP A 1 89 ? -8.245 -0.212 -6.662 1.00 90.75 89 TRP A C 1
ATOM 717 O O . TRP A 1 89 ? -7.117 0.230 -6.851 1.00 90.75 89 TRP A O 1
ATOM 727 N N . PHE A 1 90 ? -8.496 -1.521 -6.606 1.00 87.94 90 PHE A N 1
ATOM 728 C CA . PHE A 1 90 ? -7.446 -2.544 -6.706 1.00 87.94 90 PHE A CA 1
ATOM 729 C C . PHE A 1 90 ? -7.453 -3.300 -8.038 1.00 87.94 90 PHE A C 1
ATOM 731 O O . PHE A 1 90 ? -6.494 -4.013 -8.323 1.00 87.94 90 PHE A O 1
ATOM 738 N N . VAL A 1 91 ? -8.499 -3.145 -8.857 1.00 88.94 91 VAL A N 1
ATOM 739 C CA . VAL A 1 91 ? -8.580 -3.756 -10.191 1.00 88.94 91 VAL A CA 1
ATOM 740 C C . VAL A 1 91 ? -8.689 -2.669 -11.255 1.00 88.94 91 VAL A C 1
ATOM 742 O O . VAL A 1 91 ? -7.718 -2.431 -11.971 1.00 88.94 91 VAL A O 1
ATOM 745 N N . ASP A 1 92 ? -9.809 -1.942 -11.301 1.00 91.81 92 ASP A N 1
ATOM 746 C CA . ASP A 1 92 ? -10.097 -0.993 -12.387 1.00 91.81 92 ASP A CA 1
ATOM 747 C C . ASP A 1 92 ? -9.046 0.125 -12.452 1.00 91.81 92 ASP A C 1
ATOM 749 O O . ASP A 1 92 ? -8.514 0.435 -13.518 1.00 91.81 92 ASP A O 1
ATOM 753 N N . PHE A 1 93 ? -8.690 0.696 -11.297 1.00 88.44 93 PHE A N 1
ATOM 754 C CA . PHE A 1 93 ? -7.663 1.733 -11.202 1.00 88.44 93 PHE A CA 1
ATOM 755 C C . PHE A 1 93 ? -6.284 1.243 -11.665 1.00 88.44 93 PHE A C 1
ATOM 757 O O . PHE A 1 93 ? -5.580 1.957 -12.377 1.00 88.44 93 PHE A O 1
ATOM 764 N N . VAL A 1 94 ? -5.891 0.022 -11.291 1.00 85.38 94 VAL A N 1
ATOM 765 C CA . VAL A 1 94 ? -4.595 -0.549 -11.685 1.00 85.38 94 VAL A CA 1
ATOM 766 C C . VAL A 1 94 ? -4.545 -0.746 -13.200 1.00 85.38 94 VAL A C 1
ATOM 768 O O . VAL A 1 94 ? -3.560 -0.372 -13.838 1.00 85.38 94 VAL A O 1
ATOM 771 N N . GLU A 1 95 ? -5.622 -1.265 -13.794 1.00 86.25 95 GLU A N 1
ATOM 772 C CA . GLU A 1 95 ? -5.738 -1.400 -15.247 1.00 86.25 95 GLU A CA 1
ATOM 773 C C . GLU A 1 95 ? -5.714 -0.049 -15.970 1.00 86.25 95 GLU A C 1
ATOM 775 O O . GLU A 1 95 ? -5.088 0.079 -17.023 1.00 86.25 95 GLU A O 1
ATOM 780 N N . GLU A 1 96 ? -6.395 0.964 -15.432 1.00 88.19 96 GLU A N 1
ATOM 781 C CA . GLU A 1 96 ? -6.404 2.312 -16.001 1.00 88.19 96 GLU A CA 1
ATOM 782 C C . GLU A 1 96 ? -4.998 2.922 -16.003 1.00 88.19 96 GLU A C 1
ATOM 784 O O . GLU A 1 96 ? -4.552 3.460 -17.020 1.00 88.19 96 GLU A O 1
ATOM 789 N N . MET A 1 97 ? -4.279 2.801 -14.887 1.00 81.62 97 MET A N 1
ATOM 790 C CA . MET A 1 97 ? -2.912 3.305 -14.763 1.00 81.62 97 MET A CA 1
ATOM 791 C C . MET A 1 97 ? -1.944 2.577 -15.698 1.00 81.62 97 MET A C 1
ATOM 793 O O . MET A 1 97 ? -1.059 3.217 -16.262 1.00 81.62 97 MET A O 1
ATOM 797 N N . ALA A 1 98 ? -2.147 1.277 -15.923 1.00 76.75 98 ALA A N 1
ATOM 798 C CA . ALA A 1 98 ? -1.362 0.496 -16.874 1.00 76.75 98 ALA A CA 1
ATOM 799 C C . ALA A 1 98 ? -1.590 0.910 -18.341 1.00 76.75 98 ALA A C 1
ATOM 801 O O . ALA A 1 98 ? -0.693 0.755 -19.163 1.00 76.75 98 ALA A O 1
ATOM 802 N N . LYS A 1 99 ? -2.781 1.422 -18.686 1.00 78.31 99 LYS A N 1
ATOM 803 C CA . LYS A 1 99 ? -3.152 1.824 -20.060 1.00 78.31 99 LYS A CA 1
ATOM 804 C C . LYS A 1 99 ? -2.739 3.251 -20.427 1.00 78.31 99 LYS A C 1
ATOM 806 O O . LYS A 1 99 ? -2.727 3.585 -21.606 1.00 78.31 99 LYS A O 1
ATOM 811 N N . LYS A 1 100 ? -2.467 4.119 -19.449 1.00 70.38 100 LYS A N 1
ATOM 812 C CA . LYS A 1 100 ? -2.204 5.554 -19.667 1.00 70.38 100 LYS A CA 1
ATOM 813 C C . LYS A 1 100 ? -0.794 5.883 -20.197 1.00 70.38 100 LYS A C 1
ATOM 815 O O . LYS A 1 100 ? -0.421 7.057 -20.179 1.00 70.38 100 LYS A O 1
ATOM 820 N N . GLN A 1 101 ? -0.041 4.902 -20.702 1.00 53.84 101 GLN A N 1
ATOM 821 C CA . GLN A 1 101 ? 1.204 5.096 -21.460 1.00 53.84 101 GLN A CA 1
ATOM 822 C C . GLN A 1 101 ? 1.281 4.141 -22.648 1.00 53.84 101 GLN A C 1
ATOM 824 O O . GLN A 1 101 ? 1.155 2.917 -22.426 1.00 53.84 101 GLN A O 1
#